Protein AF-A0A950A8Z9-F1 (afdb_monomer_lite)

Foldseek 3Di:
DDDDLVVVVVVVVVVQVVCVVVVDDDDDDDPPDDDDDDDDQVPNDDDDDDPVPPD

Sequence (55 aa):
DAAPGETAAPLFDQVVTLLRREGLTVQTGVFGAQMHVSLVNEGPVTILLDSRKLF

Radius of gyration: 13.73 Å; chains: 1; bounding box: 34×27×27 Å

pLDDT: mean 95.63, std 4.71, range [75.0, 98.62]

Structure (mmCIF, N/CA/C/O backbone):
data_AF-A0A950A8Z9-F1
#
_entry.id   AF-A0A950A8Z9-F1
#
loop_
_atom_site.group_PDB
_atom_site.id
_atom_site.type_symbol
_atom_site.label_atom_id
_atom_site.label_alt_id
_atom_site.label_comp_id
_atom_site.label_asym_id
_atom_site.label_entity_id
_atom_site.label_seq_id
_atom_site.pdbx_PDB_ins_code
_atom_site.Cartn_x
_atom_site.Cartn_y
_atom_site.Cartn_z
_atom_site.occupancy
_atom_site.B_iso_or_equiv
_atom_site.auth_seq_id
_atom_site.auth_comp_id
_atom_site.auth_asym_id
_atom_site.auth_atom_id
_atom_site.pdbx_PDB_model_num
ATOM 1 N N . ASP A 1 1 ? 6.382 14.024 -2.390 1.00 89.44 1 ASP A N 1
ATOM 2 C CA . ASP A 1 1 ? 7.586 13.202 -2.646 1.00 89.44 1 ASP A CA 1
ATOM 3 C C . ASP A 1 1 ? 7.345 11.750 -2.283 1.00 89.44 1 ASP A C 1
ATOM 5 O O . ASP A 1 1 ? 6.549 11.487 -1.385 1.00 89.44 1 ASP A O 1
ATOM 9 N N . ALA A 1 2 ? 8.000 10.829 -2.993 1.00 94.19 2 ALA A N 1
ATOM 10 C CA . ALA A 1 2 ? 7.895 9.386 -2.774 1.00 94.19 2 ALA A CA 1
ATOM 11 C C . ALA A 1 2 ? 9.090 8.858 -1.962 1.00 94.19 2 ALA A C 1
ATOM 13 O O . ALA A 1 2 ? 10.214 9.328 -2.133 1.00 94.19 2 ALA A O 1
ATOM 14 N N . ALA A 1 3 ? 8.847 7.876 -1.091 1.00 96.06 3 ALA A N 1
ATOM 15 C CA . ALA A 1 3 ? 9.898 7.213 -0.322 1.00 96.06 3 ALA A CA 1
ATOM 16 C C . ALA A 1 3 ? 10.661 6.176 -1.178 1.00 96.06 3 ALA A C 1
ATOM 18 O O . ALA A 1 3 ? 10.071 5.605 -2.100 1.00 96.06 3 ALA A O 1
ATOM 19 N N . PRO A 1 4 ? 11.938 5.879 -0.865 1.00 97.31 4 PRO A N 1
ATOM 20 C CA . PRO A 1 4 ? 12.679 4.785 -1.494 1.00 97.31 4 PRO A CA 1
ATOM 21 C C . PRO A 1 4 ? 11.994 3.428 -1.292 1.00 97.31 4 PRO A C 1
ATOM 23 O O . PRO A 1 4 ? 11.323 3.215 -0.283 1.00 97.31 4 PRO A O 1
ATOM 26 N N . GLY A 1 5 ? 12.214 2.486 -2.215 1.00 96.56 5 GLY A N 1
ATOM 27 C CA . GLY A 1 5 ? 11.575 1.163 -2.189 1.00 96.56 5 GLY A CA 1
ATOM 28 C C . GLY A 1 5 ? 11.795 0.389 -0.885 1.00 96.56 5 GLY A C 1
ATOM 29 O O . GLY A 1 5 ? 10.848 -0.177 -0.348 1.00 96.56 5 GLY A O 1
ATOM 30 N N . GLU A 1 6 ? 13.009 0.444 -0.331 1.00 97.00 6 GLU A N 1
ATOM 31 C CA . GLU A 1 6 ? 13.373 -0.209 0.938 1.00 97.00 6 GLU A CA 1
ATOM 32 C C . GLU A 1 6 ? 12.572 0.321 2.135 1.00 97.00 6 GLU A C 1
ATOM 34 O O . GLU A 1 6 ? 12.299 -0.412 3.080 1.00 97.00 6 GLU A O 1
ATOM 39 N N . THR A 1 7 ? 12.158 1.589 2.087 1.00 97.50 7 THR A N 1
ATOM 40 C CA . THR A 1 7 ? 11.283 2.199 3.096 1.00 97.50 7 THR A CA 1
ATOM 41 C C . THR A 1 7 ? 9.806 1.986 2.761 1.00 97.50 7 THR A C 1
ATOM 43 O O . THR A 1 7 ? 8.994 1.750 3.651 1.00 97.50 7 THR A O 1
ATOM 46 N N . ALA A 1 8 ? 9.434 2.064 1.484 1.00 97.94 8 ALA A N 1
ATOM 47 C CA . ALA A 1 8 ? 8.045 2.017 1.041 1.00 97.94 8 ALA A CA 1
ATOM 48 C C . ALA A 1 8 ? 7.421 0.614 1.139 1.00 97.94 8 ALA A C 1
ATOM 50 O O . ALA A 1 8 ? 6.266 0.504 1.547 1.00 97.94 8 ALA A O 1
ATOM 51 N N . ALA A 1 9 ? 8.170 -0.444 0.812 1.00 97.94 9 ALA A N 1
ATOM 52 C CA . ALA A 1 9 ? 7.687 -1.825 0.879 1.00 97.94 9 ALA A CA 1
ATOM 53 C C . ALA A 1 9 ? 7.202 -2.232 2.288 1.00 97.94 9 ALA A C 1
ATOM 55 O O . ALA A 1 9 ? 6.040 -2.622 2.414 1.00 97.94 9 ALA A O 1
ATOM 56 N N . PRO A 1 10 ? 7.997 -2.074 3.370 1.00 98.25 10 PRO A N 1
ATOM 57 C CA . PRO A 1 10 ? 7.530 -2.447 4.705 1.00 98.25 10 PRO A CA 1
ATOM 58 C C . PRO A 1 10 ? 6.361 -1.578 5.190 1.00 98.25 10 PRO A C 1
ATOM 60 O O . PRO A 1 10 ? 5.481 -2.072 5.894 1.00 98.25 10 PRO A O 1
ATOM 63 N N . LEU A 1 11 ? 6.309 -0.298 4.801 1.00 98.06 11 LEU A N 1
ATOM 64 C CA . LEU A 1 11 ? 5.185 0.580 5.143 1.00 98.06 11 LEU A CA 1
ATOM 65 C C . LEU A 1 11 ? 3.888 0.150 4.443 1.00 98.06 11 LEU A C 1
ATOM 67 O O . LEU A 1 11 ? 2.825 0.172 5.063 1.00 98.06 11 LEU A O 1
ATOM 71 N N . PHE A 1 12 ? 3.967 -0.277 3.179 1.00 98.12 12 PHE A N 1
ATOM 72 C CA . PHE A 1 12 ? 2.829 -0.844 2.457 1.00 98.12 12 PHE A CA 1
ATOM 73 C C . PHE A 1 12 ? 2.276 -2.080 3.183 1.00 98.12 12 PHE A C 1
ATOM 75 O O . PHE A 1 12 ? 1.082 -2.127 3.497 1.00 98.12 12 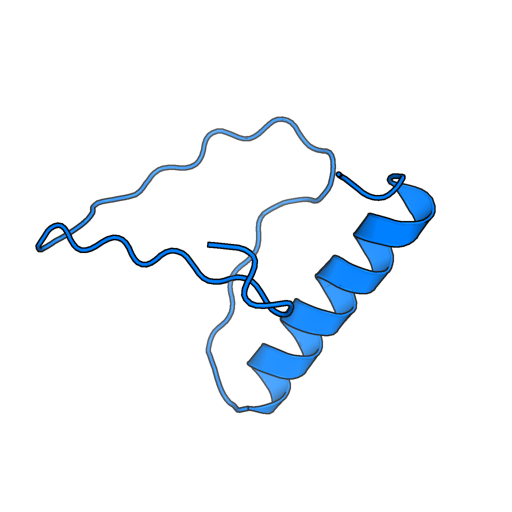PHE A O 1
ATOM 82 N N . ASP A 1 13 ? 3.145 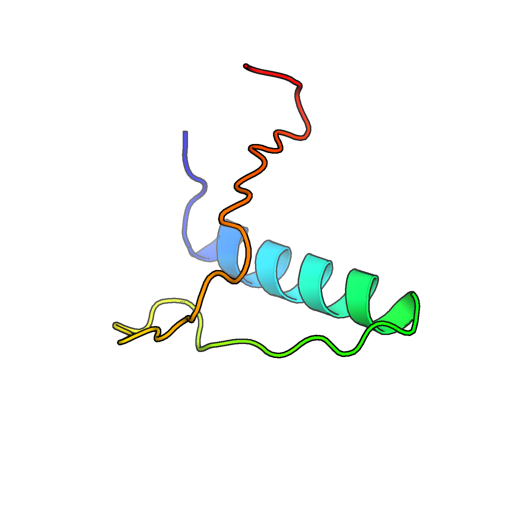-3.031 3.538 1.00 98.19 13 ASP A N 1
ATOM 83 C CA . ASP A 1 13 ? 2.753 -4.256 4.249 1.00 98.19 13 ASP A CA 1
ATOM 84 C C . ASP A 1 13 ? 2.154 -3.962 5.633 1.00 98.19 13 ASP A C 1
ATOM 86 O O . ASP A 1 13 ? 1.185 -4.607 6.061 1.00 98.19 13 ASP A O 1
ATOM 90 N N . GLN A 1 14 ? 2.688 -2.955 6.329 1.00 98.44 14 GLN A N 1
ATOM 91 C CA . GLN A 1 14 ? 2.165 -2.509 7.616 1.00 98.44 14 GLN A CA 1
ATOM 92 C C . GLN A 1 14 ? 0.735 -1.973 7.488 1.00 98.44 14 GLN A C 1
ATOM 94 O O . GLN A 1 14 ? -0.128 -2.373 8.269 1.00 98.44 14 GLN A O 1
ATOM 99 N N . VAL A 1 15 ? 0.453 -1.117 6.499 1.00 98.12 15 VAL A N 1
ATOM 100 C CA . VAL A 1 15 ? -0.898 -0.570 6.271 1.00 98.12 15 VAL A CA 1
ATOM 101 C C . VAL A 1 15 ? -1.888 -1.683 5.943 1.00 98.12 15 VAL A C 1
ATOM 103 O O . VAL A 1 15 ? -2.955 -1.751 6.553 1.00 98.12 15 VAL A O 1
ATOM 106 N N . VAL A 1 16 ? -1.522 -2.598 5.041 1.00 98.56 16 VAL A N 1
ATOM 107 C CA . VAL A 1 16 ? -2.355 -3.761 4.697 1.00 98.56 16 VAL A CA 1
ATOM 108 C C . VAL A 1 16 ? -2.679 -4.582 5.946 1.00 98.56 16 VAL A C 1
ATOM 110 O O . VAL A 1 16 ? -3.831 -4.959 6.166 1.00 98.56 16 VAL A O 1
ATOM 113 N N . THR A 1 17 ? -1.676 -4.834 6.790 1.00 98.56 17 THR A N 1
ATOM 114 C CA . THR A 1 17 ? -1.844 -5.584 8.040 1.00 98.56 17 THR A CA 1
ATOM 115 C C . THR A 1 17 ? -2.775 -4.866 9.012 1.00 98.56 17 THR A C 1
ATOM 117 O O . THR A 1 17 ? -3.653 -5.505 9.590 1.00 98.56 17 THR A O 1
ATOM 120 N N . LEU A 1 18 ? -2.612 -3.554 9.192 1.00 98.62 18 LEU A N 1
ATOM 121 C CA . LEU A 1 18 ? -3.464 -2.755 10.075 1.00 98.62 18 LEU A CA 1
ATOM 122 C C . LEU A 1 18 ? -4.921 -2.766 9.598 1.00 98.62 18 LEU A C 1
ATOM 124 O O . LEU A 1 18 ? -5.805 -3.071 10.388 1.00 98.62 18 LEU A O 1
ATOM 128 N N . LEU A 1 19 ? -5.173 -2.560 8.304 1.00 98.44 19 LEU A N 1
ATOM 129 C CA . LEU A 1 19 ? -6.532 -2.591 7.749 1.00 98.44 19 LEU A CA 1
AT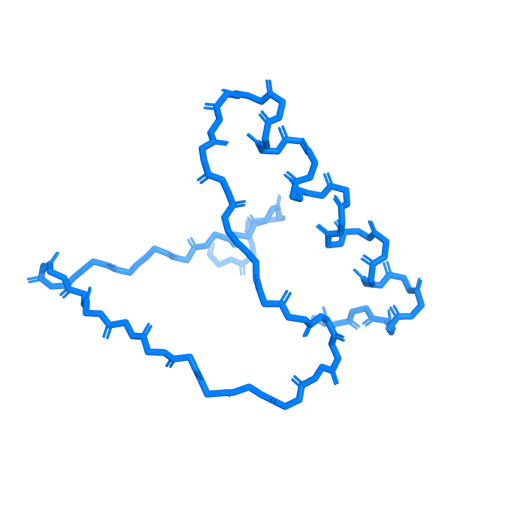OM 130 C C . LEU A 1 19 ? -7.202 -3.962 7.916 1.00 98.44 19 LEU A C 1
ATOM 132 O O . LEU A 1 19 ? -8.381 -4.038 8.254 1.00 98.44 19 LEU A O 1
ATOM 136 N N . ARG A 1 20 ? -6.452 -5.056 7.736 1.00 98.50 20 ARG A N 1
ATOM 137 C CA . ARG A 1 20 ? -6.966 -6.413 7.992 1.00 98.50 20 ARG A CA 1
ATOM 138 C C . ARG A 1 20 ? -7.308 -6.635 9.467 1.00 98.50 20 ARG A C 1
ATOM 140 O O . ARG A 1 20 ? -8.278 -7.326 9.760 1.00 98.50 20 ARG A O 1
ATOM 147 N N . ARG A 1 21 ? -6.535 -6.059 10.398 1.00 98.56 21 ARG A N 1
ATOM 148 C CA . ARG A 1 21 ? -6.806 -6.149 11.847 1.00 98.56 21 ARG A CA 1
ATOM 149 C C . ARG A 1 21 ? -8.096 -5.440 12.250 1.00 98.56 21 ARG A C 1
ATOM 151 O O . ARG A 1 21 ? -8.757 -5.918 13.162 1.00 98.56 21 ARG A O 1
ATOM 158 N N . GLU A 1 22 ? -8.491 -4.397 11.526 1.00 98.44 22 GLU A N 1
ATOM 159 C CA . GLU A 1 22 ? -9.798 -3.737 11.684 1.00 98.44 22 GLU A CA 1
ATOM 160 C C . GLU A 1 22 ? -10.977 -4.586 11.154 1.00 98.44 22 GLU A C 1
ATOM 162 O O . GLU A 1 22 ? -12.113 -4.122 11.099 1.00 98.44 22 GLU A O 1
ATOM 167 N N . GLY A 1 23 ? -10.733 -5.837 10.741 1.00 98.19 23 GLY A N 1
ATOM 168 C CA . GLY A 1 23 ? -11.760 -6.759 10.251 1.00 98.19 23 GLY A CA 1
ATOM 169 C C . GLY A 1 23 ? -12.138 -6.555 8.783 1.00 98.19 23 GLY A C 1
ATOM 170 O O . GLY A 1 23 ? -13.091 -7.169 8.302 1.00 98.19 23 GLY A O 1
ATOM 171 N N . LEU A 1 24 ? -11.402 -5.716 8.049 1.00 98.44 24 LEU A N 1
ATOM 172 C CA . LEU A 1 24 ? -11.657 -5.462 6.634 1.00 98.44 24 LEU A CA 1
ATOM 173 C C . LEU A 1 24 ? -11.113 -6.596 5.758 1.00 98.44 24 LEU A C 1
ATOM 175 O O . LEU A 1 24 ? -10.021 -7.127 5.979 1.00 98.44 24 LEU A O 1
ATOM 179 N N . THR A 1 25 ? -11.840 -6.917 4.686 1.00 98.12 25 THR A N 1
ATOM 180 C CA . THR A 1 25 ? -11.299 -7.758 3.612 1.00 98.12 25 THR A CA 1
ATOM 181 C C . THR A 1 25 ? -10.383 -6.909 2.738 1.00 98.12 25 THR A C 1
ATOM 183 O O . THR A 1 25 ? -10.843 -6.007 2.045 1.00 98.12 25 THR A O 1
ATOM 186 N N . VAL A 1 26 ? -9.080 -7.199 2.770 1.00 98.31 26 VAL A N 1
ATOM 187 C CA . VAL A 1 26 ? -8.060 -6.427 2.044 1.00 98.31 26 VAL A CA 1
ATOM 188 C C . VAL A 1 26 ? -7.322 -7.325 1.058 1.00 98.31 26 VAL A C 1
ATOM 190 O O . VAL A 1 26 ? -6.528 -8.186 1.460 1.00 98.31 26 VAL A O 1
ATOM 193 N N . GLN A 1 27 ? -7.562 -7.097 -0.231 1.00 98.19 27 GLN A N 1
ATOM 194 C CA . GLN A 1 27 ? -6.819 -7.707 -1.334 1.00 98.19 27 GLN A CA 1
ATOM 195 C C . GLN A 1 27 ? -5.671 -6.793 -1.777 1.00 98.19 27 GLN A C 1
ATOM 197 O O . GLN A 1 27 ? -5.751 -5.573 -1.645 1.00 98.19 27 GLN A O 1
ATOM 202 N N . THR A 1 28 ? -4.590 -7.383 -2.285 1.00 98.38 28 THR A N 1
ATOM 203 C CA . THR A 1 28 ? -3.381 -6.660 -2.701 1.00 98.38 28 THR A CA 1
ATOM 204 C C . THR A 1 28 ? -2.870 -7.174 -4.042 1.00 98.38 28 THR A C 1
ATOM 206 O O . THR A 1 28 ? -3.103 -8.327 -4.399 1.00 98.38 28 THR A O 1
ATOM 209 N N . GLY A 1 29 ? -2.132 -6.322 -4.754 1.00 97.62 29 GLY A N 1
ATOM 210 C CA . GLY A 1 29 ? -1.234 -6.746 -5.827 1.00 97.62 29 GLY A CA 1
ATOM 211 C C . GLY A 1 29 ? 0.135 -7.178 -5.287 1.00 97.62 29 GLY A C 1
ATOM 212 O O . GLY A 1 29 ? 0.250 -7.605 -4.137 1.00 97.62 29 GLY A O 1
ATOM 213 N N . VAL A 1 30 ? 1.175 -7.018 -6.109 1.00 97.56 30 VAL A N 1
ATOM 214 C CA . VAL A 1 30 ? 2.575 -7.313 -5.764 1.00 97.56 30 VAL A CA 1
ATOM 215 C C . VAL A 1 30 ? 3.396 -6.022 -5.801 1.00 97.56 30 VAL A C 1
ATOM 217 O O . VAL A 1 30 ? 3.436 -5.338 -6.824 1.00 97.56 30 VAL A O 1
ATOM 220 N N . PHE A 1 31 ? 4.049 -5.676 -4.687 1.00 97.12 31 PHE A N 1
ATOM 221 C CA . PHE A 1 31 ? 4.869 -4.466 -4.592 1.00 97.12 31 PHE A CA 1
ATOM 222 C C . PHE A 1 31 ? 6.043 -4.513 -5.583 1.00 97.12 31 PHE A C 1
ATOM 224 O O . PHE A 1 31 ? 6.729 -5.525 -5.700 1.00 97.12 31 PHE A O 1
ATOM 231 N N . GLY A 1 32 ? 6.275 -3.412 -6.302 1.00 95.38 32 GLY A N 1
ATOM 232 C CA . GLY A 1 32 ? 7.367 -3.288 -7.275 1.00 95.38 32 GLY A CA 1
ATOM 233 C C . GLY A 1 32 ? 7.154 -4.032 -8.600 1.00 95.38 32 GLY A C 1
ATOM 234 O O . GLY A 1 32 ? 7.981 -3.903 -9.499 1.00 95.38 32 GLY A O 1
ATOM 235 N N . ALA A 1 33 ? 6.057 -4.777 -8.758 1.00 97.81 33 ALA A N 1
ATOM 236 C CA . ALA A 1 33 ? 5.739 -5.451 -10.009 1.00 97.81 33 ALA A CA 1
ATOM 237 C C . ALA A 1 33 ? 5.019 -4.515 -10.990 1.00 97.81 33 ALA A C 1
ATOM 239 O O . ALA A 1 33 ? 4.194 -3.686 -10.600 1.00 97.81 33 ALA A O 1
ATOM 240 N N . GLN A 1 34 ? 5.266 -4.709 -12.287 1.00 98.06 34 GLN A N 1
ATOM 241 C CA . GLN A 1 34 ? 4.394 -4.154 -13.317 1.00 98.06 34 GLN A CA 1
ATOM 242 C C . GLN A 1 34 ? 3.062 -4.914 -13.298 1.00 98.06 34 GLN A C 1
ATOM 244 O O . GLN A 1 34 ? 3.044 -6.141 -13.397 1.00 98.06 34 GLN A O 1
ATOM 249 N N . MET A 1 35 ? 1.949 -4.191 -13.171 1.00 98.00 35 MET A N 1
ATOM 250 C CA . MET A 1 35 ? 0.620 -4.786 -13.018 1.00 98.00 35 MET A CA 1
ATOM 251 C C . MET A 1 35 ? -0.400 -4.161 -13.966 1.00 98.00 35 MET A C 1
ATOM 253 O O . MET A 1 35 ? -0.387 -2.955 -14.205 1.00 98.00 35 MET A O 1
ATOM 257 N N . HIS A 1 36 ? -1.337 -4.986 -14.434 1.00 98.06 36 HIS A N 1
ATOM 258 C CA . HIS A 1 36 ? -2.570 -4.536 -15.074 1.00 98.06 36 HIS A CA 1
ATOM 259 C C . HIS A 1 36 ? -3.708 -4.617 -14.055 1.00 98.06 36 HIS A C 1
ATOM 261 O O . HIS A 1 36 ? -4.173 -5.706 -13.723 1.00 98.06 36 HIS A O 1
ATOM 267 N N . VAL A 1 37 ? -4.136 -3.464 -13.536 1.00 96.56 37 VAL A N 1
ATOM 268 C CA . VAL A 1 37 ? -5.231 -3.372 -12.561 1.00 96.56 37 VAL A CA 1
ATOM 269 C C . VAL A 1 37 ? -6.520 -3.028 -13.299 1.00 96.56 37 VAL A C 1
ATOM 271 O O . VAL A 1 37 ? -6.581 -2.023 -14.003 1.00 96.56 37 VAL A O 1
ATOM 274 N N . SER A 1 38 ? -7.544 -3.864 -13.138 1.00 97.31 38 SER A N 1
ATOM 275 C CA . SER A 1 38 ? -8.890 -3.596 -13.651 1.00 97.31 38 SER A CA 1
ATOM 276 C C . SER A 1 38 ? -9.802 -3.152 -12.512 1.00 97.31 38 SER A C 1
ATOM 278 O O . SER A 1 38 ? -9.699 -3.656 -11.394 1.00 97.31 38 SER A O 1
ATOM 280 N N . LEU A 1 39 ? -10.677 -2.187 -12.790 1.00 95.56 39 LEU A N 1
ATOM 281 C CA . LEU A 1 39 ? -11.730 -1.761 -11.875 1.00 95.56 39 LEU A CA 1
ATOM 282 C C . LEU A 1 39 ? -12.965 -1.310 -12.657 1.00 95.56 39 LEU A C 1
ATOM 284 O O . LEU A 1 39 ? -12.848 -0.807 -13.774 1.00 95.56 39 LEU A O 1
ATOM 288 N N . VAL A 1 40 ? -14.132 -1.440 -12.030 1.00 96.81 40 VAL A N 1
ATOM 289 C CA . VAL A 1 40 ? -15.376 -0.788 -12.450 1.00 96.81 40 VAL A CA 1
ATOM 290 C C . VAL A 1 40 ? -15.773 0.164 -11.325 1.00 96.81 40 VAL A C 1
ATOM 292 O O . VAL A 1 40 ? -15.940 -0.269 -10.187 1.00 96.81 40 VAL A O 1
ATOM 295 N N . ASN A 1 41 ? -15.852 1.465 -11.616 1.00 95.69 41 ASN A N 1
ATOM 296 C CA . ASN A 1 41 ? -16.208 2.488 -10.628 1.00 95.69 41 ASN A CA 1
ATOM 297 C C . ASN A 1 41 ? -17.698 2.842 -10.764 1.00 95.69 41 ASN A C 1
ATOM 299 O O . ASN A 1 41 ? -18.061 3.730 -11.533 1.00 95.69 41 ASN A O 1
ATOM 303 N N . GLU A 1 42 ? -18.548 2.116 -10.038 1.00 91.19 42 GLU A N 1
ATOM 304 C CA . GLU A 1 42 ? -19.998 2.341 -9.998 1.00 91.19 42 GLU A CA 1
ATOM 305 C C . GLU A 1 42 ? -20.319 3.625 -9.207 1.00 91.19 42 GLU A C 1
ATOM 307 O O . GLU A 1 42 ? -20.111 3.697 -7.995 1.00 91.19 42 GLU A O 1
ATOM 312 N N . GLY A 1 43 ? -20.784 4.665 -9.906 1.00 86.62 43 GLY A N 1
ATOM 313 C CA . GLY A 1 43 ? -20.900 6.034 -9.389 1.00 86.62 43 GLY A CA 1
ATOM 314 C C . GLY A 1 43 ? -20.694 7.065 -10.507 1.00 86.62 43 GLY A C 1
ATOM 315 O O . GLY A 1 43 ? -21.676 7.421 -11.159 1.00 86.62 43 GLY A O 1
ATOM 316 N N . PRO A 1 44 ? -19.461 7.535 -10.798 1.00 92.69 44 PRO A N 1
ATOM 317 C CA . PRO A 1 44 ? -18.177 7.230 -10.160 1.00 92.69 44 PRO A CA 1
ATOM 318 C C . PRO A 1 44 ? -17.828 8.215 -9.031 1.0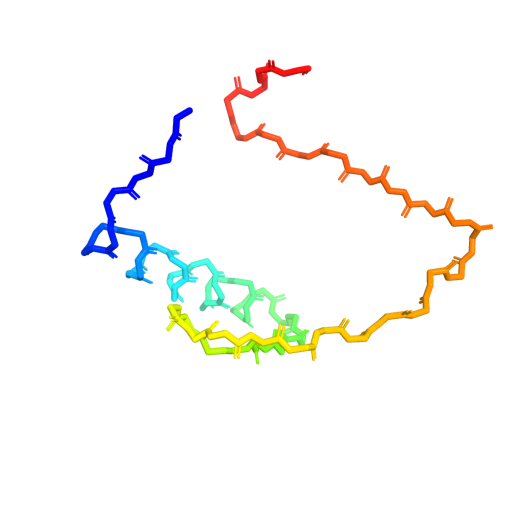0 92.69 44 PRO A C 1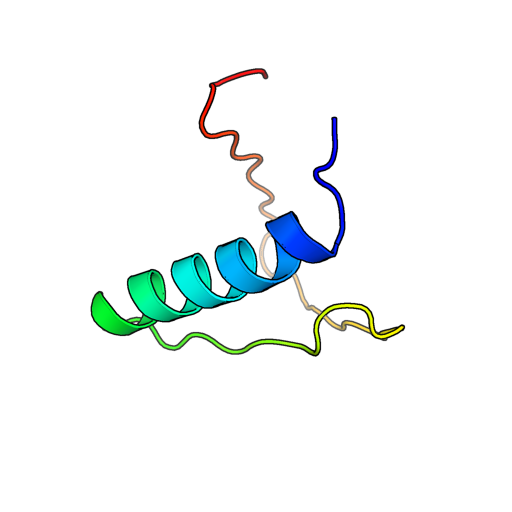
ATOM 320 O O . PRO A 1 44 ? -18.018 9.425 -9.164 1.00 92.69 44 PRO A O 1
ATOM 323 N N . VAL A 1 45 ? -17.257 7.709 -7.935 1.00 95.50 45 VAL A N 1
ATOM 324 C CA . VAL A 1 45 ? -16.751 8.534 -6.823 1.00 95.50 45 VAL A CA 1
ATOM 325 C C . VAL A 1 45 ? -15.260 8.271 -6.640 1.00 95.50 45 VAL A C 1
ATOM 327 O O . VAL A 1 45 ? -14.831 7.123 -6.545 1.00 95.50 45 VAL A O 1
ATOM 330 N N . THR A 1 46 ? -14.470 9.342 -6.570 1.00 95.50 46 THR A N 1
ATOM 331 C CA . THR A 1 46 ? -13.025 9.283 -6.312 1.00 95.50 46 THR A CA 1
ATOM 332 C C . THR A 1 46 ? -12.689 10.254 -5.189 1.00 95.50 46 THR A C 1
ATOM 334 O O . THR A 1 46 ? -12.955 11.448 -5.307 1.00 95.50 46 THR A O 1
ATOM 337 N N . ILE A 1 47 ? -12.104 9.747 -4.103 1.00 94.31 47 ILE A N 1
ATOM 338 C CA . ILE A 1 47 ? -11.705 10.541 -2.936 1.00 94.31 47 ILE A CA 1
ATOM 339 C C . ILE A 1 47 ? -10.180 10.562 -2.875 1.00 94.31 47 ILE A C 1
ATOM 341 O O . ILE A 1 47 ? -9.545 9.508 -2.867 1.00 94.31 47 ILE A O 1
ATOM 345 N N . LEU A 1 48 ? -9.595 11.757 -2.815 1.00 95.56 48 LEU A N 1
ATOM 346 C CA . LEU A 1 48 ? -8.176 11.928 -2.515 1.00 95.56 48 LEU A CA 1
ATOM 347 C C . LEU A 1 48 ? -8.000 11.964 -0.991 1.00 95.56 48 LEU A C 1
ATOM 349 O O . LEU A 1 48 ? -8.755 12.653 -0.303 1.00 95.56 48 LEU A O 1
ATOM 353 N N . LEU A 1 49 ? -7.009 11.236 -0.461 1.00 94.19 49 LEU A N 1
ATOM 354 C CA . LEU A 1 49 ? -6.647 11.234 0.966 1.00 94.19 49 LEU A CA 1
ATOM 355 C C . LEU A 1 49 ? -5.128 11.445 1.147 1.00 94.19 49 LEU A C 1
ATOM 357 O O . LEU A 1 49 ? -4.340 10.712 0.559 1.00 94.19 49 LEU A O 1
ATOM 361 N N . ASP A 1 50 ? -4.718 12.415 1.975 1.00 94.38 50 ASP A N 1
ATOM 362 C CA . ASP A 1 50 ? -3.319 12.655 2.370 1.00 94.38 50 ASP A CA 1
ATOM 363 C C . ASP A 1 50 ? -3.239 12.785 3.894 1.00 94.38 50 ASP A C 1
ATOM 365 O O . ASP A 1 50 ? -3.963 13.565 4.518 1.00 94.38 50 ASP A O 1
ATOM 369 N N . SER A 1 51 ? -2.354 12.004 4.511 1.00 93.06 51 SER A N 1
ATOM 370 C CA . SER A 1 51 ? -2.205 11.944 5.970 1.00 93.06 51 SER A CA 1
ATOM 371 C C . SER A 1 51 ? -1.682 13.244 6.589 1.00 93.06 51 SER A C 1
ATOM 373 O O . SER A 1 51 ? -1.913 13.499 7.770 1.00 93.06 51 SER A O 1
ATOM 375 N N . ARG A 1 52 ? -1.003 14.080 5.800 1.00 94.75 52 ARG A N 1
ATOM 376 C CA . ARG A 1 52 ? -0.505 15.411 6.167 1.00 94.75 52 ARG A CA 1
ATOM 377 C C . ARG A 1 52 ? -1.439 16.535 5.708 1.00 94.75 52 ARG A C 1
ATOM 379 O O . ARG A 1 52 ? -1.133 17.691 5.983 1.00 94.75 52 ARG A O 1
ATOM 386 N N . LYS A 1 53 ? -2.578 16.208 5.078 1.00 85.88 53 LYS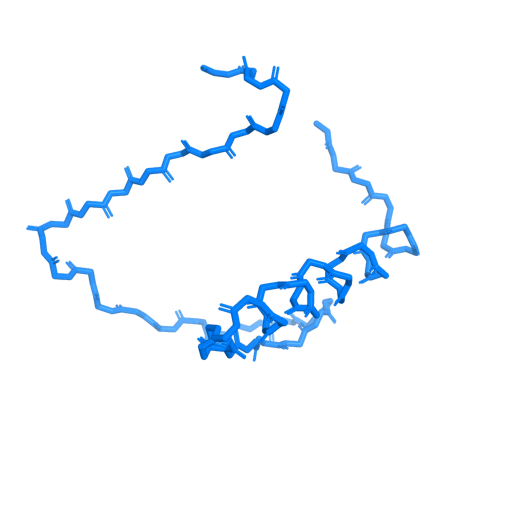 A N 1
ATOM 387 C CA . LYS A 1 53 ? -3.594 17.155 4.581 1.00 85.88 53 LYS A CA 1
ATOM 388 C C . LYS A 1 53 ? -3.010 18.189 3.611 1.00 85.88 53 LYS A C 1
ATOM 390 O O . LYS A 1 53 ? -3.218 19.388 3.769 1.00 85.88 53 LYS A O 1
ATOM 395 N N . LEU A 1 54 ? -2.214 17.720 2.653 1.00 77.25 54 LEU A N 1
ATOM 396 C CA . LEU A 1 54 ? -1.481 18.576 1.710 1.00 77.25 54 LEU A CA 1
ATOM 397 C C . LEU A 1 54 ? -2.275 18.987 0.459 1.00 77.25 54 LEU A C 1
ATOM 399 O O . LEU A 1 54 ? -1.707 19.611 -0.438 1.00 77.25 54 LEU A O 1
ATOM 403 N N . PHE A 1 55 ? -3.562 18.661 0.404 1.00 75.00 55 PHE A N 1
ATOM 404 C CA . PHE A 1 55 ? -4.511 19.156 -0.589 1.00 75.00 55 PHE A CA 1
ATOM 405 C C . PHE A 1 55 ? -5.842 19.492 0.090 1.00 75.00 55 PHE A C 1
ATOM 407 O O . PHE A 1 55 ? -6.071 19.001 1.224 1.00 75.00 55 PHE A O 1
#

Secondary structure (DSSP, 8-state):
-PPPHHHHHHHHHHHHHHHHHTT-------TTS--------SS-------TT---